Protein AF-A0A438C3G7-F1 (afdb_monomer_lite)

Structure (mmCIF, N/CA/C/O backbone):
data_AF-A0A438C3G7-F1
#
_entry.id   AF-A0A438C3G7-F1
#
loop_
_atom_site.group_PDB
_atom_site.id
_atom_site.type_symbol
_atom_site.label_atom_id
_atom_site.label_alt_id
_atom_site.label_comp_id
_atom_site.label_asym_id
_atom_site.label_entity_id
_atom_site.label_seq_id
_atom_site.pdbx_PDB_ins_code
_atom_site.Cartn_x
_atom_site.Cartn_y
_atom_site.Cartn_z
_atom_site.occupancy
_atom_site.B_iso_or_equiv
_atom_site.auth_seq_id
_atom_site.auth_comp_id
_atom_site.auth_asym_id
_atom_site.auth_atom_id
_atom_site.pdbx_PDB_model_num
ATOM 1 N N . MET A 1 1 ? 21.622 4.217 16.146 1.00 46.09 1 MET A N 1
ATOM 2 C CA . MET A 1 1 ? 22.739 4.628 15.258 1.00 46.09 1 MET A CA 1
ATOM 3 C C . MET A 1 1 ? 22.904 3.571 14.164 1.00 46.09 1 MET A C 1
ATOM 5 O O . MET A 1 1 ? 23.851 2.801 14.192 1.00 46.09 1 MET A O 1
ATOM 9 N N . ALA A 1 2 ? 21.932 3.482 13.248 1.00 46.16 2 ALA A N 1
ATOM 10 C CA . ALA A 1 2 ? 21.813 2.389 12.270 1.00 46.16 2 ALA A CA 1
ATOM 11 C C . ALA A 1 2 ? 22.084 2.818 10.810 1.00 46.16 2 ALA A C 1
ATOM 13 O O . ALA A 1 2 ? 22.331 1.985 9.946 1.00 46.16 2 ALA A O 1
ATOM 14 N N . ASN A 1 3 ? 22.130 4.126 10.531 1.00 51.12 3 ASN A N 1
ATOM 15 C CA . ASN A 1 3 ? 22.257 4.664 9.168 1.00 51.12 3 ASN A CA 1
ATOM 16 C C . ASN A 1 3 ? 23.697 4.790 8.630 1.00 51.12 3 ASN A C 1
ATOM 18 O O . ASN A 1 3 ? 23.892 5.294 7.525 1.00 51.12 3 ASN A O 1
ATOM 22 N N . ALA A 1 4 ? 24.717 4.313 9.352 1.00 52.06 4 ALA A N 1
ATOM 23 C CA . ALA A 1 4 ? 26.117 4.430 8.917 1.00 52.06 4 ALA A CA 1
ATOM 24 C C . ALA A 1 4 ? 26.469 3.544 7.698 1.00 52.06 4 ALA A C 1
ATOM 26 O O . ALA A 1 4 ? 27.492 3.761 7.054 1.00 52.06 4 ALA A O 1
ATOM 27 N N . HIS A 1 5 ? 25.615 2.574 7.345 1.00 57.59 5 HIS A N 1
ATOM 28 C CA . HIS A 1 5 ? 25.838 1.621 6.251 1.00 57.59 5 HIS A CA 1
ATOM 29 C C . HIS A 1 5 ? 24.829 1.741 5.100 1.00 57.59 5 HIS A C 1
ATOM 31 O O . HIS A 1 5 ? 24.535 0.753 4.424 1.00 57.59 5 HIS A O 1
ATOM 37 N N . LYS A 1 6 ? 24.316 2.945 4.813 1.00 61.84 6 LYS A N 1
ATOM 38 C CA . LYS A 1 6 ? 23.562 3.171 3.572 1.00 61.84 6 LYS A CA 1
ATOM 39 C C . LYS A 1 6 ? 24.520 3.071 2.376 1.00 61.84 6 LYS A C 1
ATOM 41 O O . LYS A 1 6 ? 25.114 4.060 1.953 1.00 61.84 6 LYS A O 1
ATOM 46 N N . LYS A 1 7 ? 24.701 1.864 1.831 1.00 64.00 7 LYS A N 1
ATOM 47 C CA . LYS A 1 7 ? 25.396 1.655 0.553 1.00 64.00 7 LYS A CA 1
ATOM 48 C C . LYS A 1 7 ? 24.579 2.338 -0.543 1.00 64.00 7 LYS A C 1
ATOM 50 O O . LYS A 1 7 ? 23.551 1.823 -0.971 1.00 64.00 7 LYS A O 1
ATOM 55 N N . SER A 1 8 ? 25.019 3.521 -0.963 1.00 56.66 8 SER A N 1
ATOM 56 C CA . SER A 1 8 ? 24.479 4.190 -2.144 1.00 56.66 8 SER A CA 1
ATOM 57 C C . SER A 1 8 ? 24.919 3.404 -3.377 1.00 56.66 8 SER A C 1
ATOM 59 O O . SER A 1 8 ? 26.052 3.540 -3.838 1.00 56.66 8 SER A O 1
ATOM 61 N N . ASN A 1 9 ? 24.051 2.525 -3.871 1.00 65.69 9 ASN A N 1
ATOM 62 C CA . ASN A 1 9 ? 24.300 1.778 -5.098 1.00 65.69 9 ASN A CA 1
ATOM 63 C C . ASN A 1 9 ? 23.992 2.685 -6.291 1.00 65.69 9 ASN A C 1
ATOM 65 O O . ASN A 1 9 ? 22.851 2.777 -6.735 1.00 65.69 9 ASN A O 1
ATOM 69 N N . TRP A 1 10 ? 25.016 3.370 -6.793 1.00 67.50 10 TRP A N 1
ATOM 70 C CA . TRP A 1 10 ? 24.923 4.127 -8.037 1.00 67.50 10 TRP A CA 1
ATOM 71 C C . TRP A 1 10 ? 24.944 3.166 -9.228 1.00 67.50 10 TRP A C 1
ATOM 73 O O . TRP A 1 10 ? 25.852 2.338 -9.364 1.00 67.50 10 TRP A O 1
ATOM 83 N N . LEU A 1 11 ? 23.931 3.261 -10.087 1.00 79.69 11 LEU A N 1
ATOM 84 C CA . LEU A 1 11 ? 23.827 2.450 -11.295 1.00 79.69 11 LEU A CA 1
ATOM 85 C C . LEU A 1 11 ? 24.809 2.988 -12.347 1.00 79.69 11 LEU A C 1
ATOM 87 O O . LEU A 1 11 ? 24.541 3.977 -13.013 1.00 79.69 11 LEU A O 1
ATOM 91 N N . ARG A 1 12 ? 25.974 2.346 -12.478 1.00 83.44 12 ARG A N 1
ATOM 92 C CA . ARG A 1 12 ? 27.067 2.833 -13.342 1.00 83.44 12 ARG A CA 1
ATOM 93 C C . ARG A 1 12 ? 26.853 2.568 -14.838 1.00 83.44 12 ARG A C 1
ATOM 95 O O . ARG A 1 12 ? 27.483 3.212 -15.665 1.00 83.44 12 ARG A O 1
ATOM 102 N N . LYS A 1 13 ? 26.054 1.556 -15.179 1.00 90.19 13 LYS A N 1
ATOM 103 C CA . LYS A 1 13 ? 25.688 1.191 -16.553 1.00 90.19 13 LYS A CA 1
ATOM 104 C C . LYS A 1 13 ? 24.483 0.258 -16.557 1.00 90.19 13 LYS A C 1
ATOM 106 O O . LYS A 1 13 ? 24.321 -0.527 -15.621 1.00 90.19 13 LYS A O 1
ATOM 111 N N . ILE A 1 14 ? 23.698 0.287 -17.625 1.00 90.81 14 ILE A N 1
ATOM 112 C CA . ILE A 1 14 ? 22.553 -0.609 -17.835 1.00 90.81 14 ILE A CA 1
ATOM 113 C C . ILE A 1 14 ? 22.547 -1.126 -19.272 1.00 90.81 14 ILE A C 1
ATOM 115 O O . ILE A 1 14 ? 23.067 -0.465 -20.166 1.00 90.81 14 ILE A O 1
ATOM 119 N N . LYS A 1 15 ? 21.994 -2.322 -19.491 1.00 92.50 15 LYS A N 1
ATOM 120 C CA . LYS A 1 15 ? 21.801 -2.892 -20.827 1.00 92.50 15 LYS A CA 1
ATOM 121 C C . LYS A 1 15 ? 20.307 -2.952 -21.136 1.00 92.50 15 LYS A C 1
ATOM 123 O O . LYS A 1 15 ? 19.588 -3.685 -20.462 1.00 92.50 15 LYS A O 1
ATOM 128 N N . ILE A 1 16 ? 19.853 -2.203 -22.138 1.00 86.69 16 ILE A N 1
ATOM 129 C CA . ILE A 1 16 ? 18.450 -2.150 -22.580 1.00 86.69 16 ILE A CA 1
ATOM 130 C C . ILE A 1 16 ? 18.416 -2.440 -24.081 1.00 86.69 16 ILE A C 1
ATOM 132 O O . ILE A 1 16 ? 19.155 -1.823 -24.839 1.00 86.69 16 ILE A O 1
ATOM 136 N N . ASN A 1 17 ? 17.583 -3.396 -24.513 1.00 85.69 17 ASN A N 1
ATOM 137 C CA . ASN A 1 17 ? 17.490 -3.834 -25.917 1.00 85.69 17 ASN A CA 1
ATOM 138 C C . ASN A 1 17 ? 18.862 -4.120 -26.551 1.00 85.69 17 ASN A C 1
ATOM 140 O O . ASN A 1 17 ? 19.169 -3.668 -27.646 1.00 85.69 17 ASN A O 1
ATOM 144 N N . GLU A 1 18 ? 19.706 -4.837 -25.812 1.00 90.38 18 GLU A N 1
ATOM 145 C CA . GLU A 1 18 ? 21.077 -5.194 -26.193 1.00 90.38 18 GLU A CA 1
ATOM 146 C C . GLU A 1 18 ? 22.115 -4.060 -26.240 1.00 90.38 18 GLU A C 1
ATOM 148 O O . GLU A 1 18 ? 23.309 -4.349 -26.355 1.00 90.38 18 GLU A O 1
ATOM 153 N N . VAL A 1 19 ? 21.710 -2.810 -26.022 1.00 90.75 19 VAL A N 1
ATOM 154 C CA . VAL A 1 19 ? 22.592 -1.635 -26.008 1.00 90.75 19 VAL A CA 1
ATOM 155 C C . VAL A 1 19 ? 23.011 -1.293 -24.578 1.00 90.75 19 VAL A C 1
ATOM 157 O O . VAL A 1 19 ? 22.187 -1.304 -23.665 1.00 90.75 19 VAL A O 1
ATOM 160 N N . TRP A 1 20 ? 24.299 -1.002 -24.371 1.00 93.06 20 TRP A N 1
ATOM 161 C CA . TRP A 1 20 ? 24.815 -0.505 -23.093 1.00 93.06 20 TRP A CA 1
ATOM 162 C C . TRP A 1 20 ? 24.676 1.015 -23.012 1.00 93.06 20 TRP A C 1
ATOM 164 O O . TRP A 1 20 ? 25.216 1.716 -23.860 1.00 93.06 20 TRP A O 1
ATOM 174 N N . CYS A 1 21 ? 24.024 1.502 -21.960 1.00 90.00 21 CYS A N 1
ATOM 175 C CA . CYS A 1 21 ? 23.993 2.913 -21.584 1.00 90.00 21 CYS A CA 1
ATOM 176 C C . CYS A 1 21 ? 24.917 3.118 -20.381 1.00 90.00 21 CYS A C 1
ATOM 178 O O . CYS A 1 21 ? 24.858 2.351 -19.410 1.00 90.00 21 CYS A O 1
ATOM 180 N N . THR A 1 22 ? 25.782 4.125 -20.452 1.00 90.62 22 THR A N 1
ATOM 181 C CA . THR A 1 22 ? 26.794 4.407 -19.418 1.00 90.62 22 THR A CA 1
ATOM 182 C C . THR A 1 22 ? 26.739 5.835 -18.903 1.00 90.62 22 THR A C 1
ATOM 184 O O . THR A 1 22 ? 27.187 6.076 -17.784 1.00 90.62 22 THR A O 1
ATOM 187 N N . GLU A 1 23 ? 26.206 6.771 -19.687 1.00 90.94 23 GLU A N 1
ATOM 188 C CA . GLU A 1 23 ? 26.003 8.144 -19.233 1.00 90.94 23 GLU A CA 1
ATOM 189 C C . GLU A 1 23 ? 24.714 8.259 -18.419 1.00 90.94 23 GLU A C 1
ATOM 191 O O . GLU A 1 23 ? 23.717 7.607 -18.714 1.00 90.94 23 GLU A O 1
ATOM 196 N N . GLU A 1 24 ? 24.712 9.099 -17.387 1.00 88.56 24 GLU A N 1
ATOM 197 C CA . GLU A 1 24 ? 23.577 9.227 -16.465 1.00 88.56 24 GLU A CA 1
ATOM 198 C C . GLU A 1 24 ? 22.284 9.656 -17.175 1.00 88.56 24 GLU A C 1
ATOM 200 O O . GLU A 1 24 ? 21.237 9.041 -16.969 1.00 88.56 24 GLU A O 1
ATOM 205 N N . ASN A 1 25 ? 22.373 10.637 -18.078 1.00 90.19 25 ASN A N 1
ATOM 206 C CA . ASN A 1 25 ? 21.231 11.105 -18.867 1.00 90.19 25 ASN A CA 1
ATOM 207 C C . ASN A 1 25 ? 20.694 10.002 -19.793 1.00 90.19 25 ASN A C 1
ATOM 209 O O . ASN A 1 25 ? 19.484 9.800 -19.874 1.00 90.19 25 ASN A O 1
ATOM 213 N N . GLU A 1 26 ? 21.585 9.239 -20.435 1.00 90.56 26 GLU A N 1
ATOM 214 C CA . GLU A 1 26 ? 21.204 8.102 -21.281 1.00 90.56 26 GLU A CA 1
ATOM 215 C C . GLU A 1 26 ? 20.559 6.983 -20.464 1.00 90.56 26 GLU A C 1
ATOM 217 O O . GLU A 1 26 ? 19.578 6.377 -20.892 1.00 90.56 26 GLU A O 1
ATOM 222 N N . ILE A 1 27 ? 21.091 6.691 -19.275 1.00 90.69 27 ILE A N 1
ATOM 223 C CA . ILE A 1 27 ? 20.521 5.710 -18.349 1.00 90.69 27 ILE A CA 1
ATOM 224 C C . ILE A 1 27 ? 19.111 6.152 -17.949 1.00 90.69 27 ILE A C 1
ATOM 226 O O . ILE A 1 27 ? 18.180 5.355 -18.036 1.00 90.69 27 ILE A O 1
ATOM 230 N N . GLN A 1 28 ? 18.927 7.411 -17.554 1.00 90.88 28 GLN A N 1
ATOM 231 C CA . GLN A 1 28 ? 17.621 7.927 -17.153 1.00 90.88 28 GLN A CA 1
ATOM 232 C C . GLN A 1 28 ? 16.609 7.872 -18.305 1.00 90.88 28 GLN A C 1
ATOM 234 O O . GLN A 1 28 ? 15.500 7.363 -18.124 1.00 90.88 28 GLN A O 1
ATOM 239 N N . GLU A 1 29 ? 16.986 8.357 -19.489 1.00 93.38 29 GLU A N 1
ATOM 240 C CA . GLU A 1 29 ? 16.107 8.378 -20.661 1.00 93.38 29 GLU A CA 1
ATOM 241 C C . GLU A 1 29 ? 15.766 6.961 -21.136 1.00 93.38 29 GLU A C 1
ATOM 243 O O . GLU A 1 29 ? 14.602 6.645 -21.397 1.00 93.38 29 GLU A O 1
ATOM 248 N N . SER A 1 30 ? 16.760 6.073 -21.197 1.00 90.69 30 SER A N 1
ATOM 249 C CA . SER A 1 30 ? 16.567 4.687 -21.629 1.00 90.69 30 SER A CA 1
ATOM 250 C C . SER A 1 30 ? 15.673 3.904 -20.665 1.00 90.69 30 SER A C 1
ATOM 252 O O . SER A 1 30 ? 14.794 3.163 -21.115 1.00 90.69 30 SER A O 1
ATOM 254 N N . VAL A 1 31 ? 15.821 4.119 -19.354 1.00 90.81 31 VAL A N 1
ATOM 255 C CA . VAL A 1 31 ? 14.938 3.552 -18.328 1.00 90.81 31 VAL A CA 1
ATOM 256 C C . VAL A 1 31 ? 13.521 4.095 -18.489 1.00 90.81 31 VAL A C 1
ATOM 258 O O . VAL A 1 31 ? 12.583 3.305 -18.608 1.00 90.81 31 VAL A O 1
ATOM 261 N N . ALA A 1 32 ? 13.351 5.418 -18.555 1.00 93.06 32 ALA A N 1
ATOM 262 C CA . ALA A 1 32 ? 12.036 6.039 -18.707 1.00 93.06 32 ALA A CA 1
ATOM 263 C C . ALA A 1 32 ? 11.307 5.516 -19.953 1.00 93.06 32 ALA A C 1
ATOM 265 O O . ALA A 1 32 ? 10.146 5.110 -19.877 1.00 93.06 32 ALA A O 1
ATOM 266 N N . LYS A 1 33 ? 12.012 5.430 -21.083 1.00 91.94 33 LYS A N 1
ATOM 267 C CA . LYS A 1 33 ? 11.477 4.921 -22.349 1.00 91.94 33 LYS A CA 1
ATOM 268 C C . LYS A 1 33 ? 11.131 3.432 -22.290 1.00 91.94 33 LYS A C 1
ATOM 270 O O . LYS A 1 33 ? 10.098 3.027 -22.825 1.00 91.94 33 LYS A O 1
ATOM 275 N N . ALA A 1 34 ? 11.957 2.612 -21.637 1.00 89.31 34 ALA A N 1
ATOM 276 C CA . ALA A 1 34 ? 11.679 1.189 -21.448 1.00 89.31 34 ALA A CA 1
ATOM 277 C C . ALA A 1 34 ? 10.412 0.972 -20.607 1.00 89.31 34 ALA A C 1
ATOM 279 O O . ALA A 1 34 ? 9.550 0.182 -20.997 1.00 89.31 34 ALA A O 1
ATOM 280 N N . PHE A 1 35 ? 10.256 1.717 -19.509 1.00 88.00 35 PHE A N 1
ATOM 281 C CA . PHE A 1 35 ? 9.049 1.667 -18.682 1.00 88.00 35 PHE A CA 1
ATOM 282 C C . PHE A 1 35 ? 7.828 2.224 -19.405 1.00 88.00 35 PHE A C 1
ATOM 284 O O . PHE A 1 35 ? 6.775 1.598 -19.363 1.00 88.00 35 PHE A O 1
ATOM 291 N N . GLN A 1 36 ? 7.954 3.336 -20.128 1.00 90.62 36 GLN A N 1
ATOM 292 C CA . GLN A 1 36 ? 6.856 3.865 -20.933 1.00 90.62 36 GLN A CA 1
ATOM 293 C C . GLN A 1 36 ? 6.393 2.834 -21.968 1.00 90.62 36 GLN A C 1
ATOM 295 O O . GLN A 1 36 ? 5.194 2.612 -22.114 1.00 90.62 36 GLN A O 1
ATOM 300 N N . SER A 1 37 ? 7.325 2.158 -22.645 1.00 86.62 37 SER A N 1
ATOM 301 C CA . SER A 1 37 ? 7.000 1.082 -23.586 1.00 86.62 37 SER A CA 1
ATOM 302 C C . SER A 1 37 ? 6.333 -0.107 -22.895 1.00 86.62 37 SER A C 1
ATOM 304 O O . SER A 1 37 ? 5.357 -0.638 -23.419 1.00 86.62 37 SER A O 1
ATOM 306 N N . LEU A 1 38 ? 6.824 -0.512 -21.721 1.00 83.94 38 LEU A N 1
ATOM 307 C CA . LEU A 1 38 ? 6.233 -1.593 -20.935 1.00 83.94 38 LEU A CA 1
ATOM 308 C C . LEU A 1 38 ? 4.798 -1.263 -20.502 1.00 83.94 38 LEU A C 1
ATOM 310 O O . LEU A 1 38 ? 3.920 -2.109 -20.627 1.00 83.94 38 LEU A O 1
ATOM 314 N N . LEU A 1 39 ? 4.566 -0.036 -20.034 1.00 82.31 39 LEU A N 1
ATOM 315 C CA . LEU A 1 39 ? 3.273 0.431 -19.531 1.00 82.31 39 LEU A CA 1
ATOM 316 C C . LEU A 1 39 ? 2.282 0.783 -20.650 1.00 82.31 39 LEU A C 1
ATOM 318 O O . LEU A 1 39 ? 1.079 0.753 -20.420 1.00 82.31 39 LEU A O 1
ATOM 322 N N . SER A 1 40 ? 2.766 1.107 -21.853 1.00 82.94 40 SER A N 1
ATOM 323 C CA . SER A 1 40 ? 1.913 1.408 -23.015 1.00 82.94 40 SER A CA 1
ATOM 324 C C . SER A 1 40 ? 1.448 0.157 -23.764 1.00 82.94 40 SER A C 1
ATOM 326 O O . SER A 1 40 ? 0.569 0.253 -24.619 1.00 82.94 40 SER A O 1
ATOM 328 N N . LYS A 1 41 ? 2.039 -1.015 -23.496 1.00 76.56 41 LYS A N 1
ATOM 329 C CA . LYS A 1 41 ? 1.542 -2.276 -24.057 1.00 76.56 41 LYS A CA 1
ATOM 330 C C . LYS A 1 41 ? 0.188 -2.597 -23.411 1.00 76.56 41 LYS A C 1
ATOM 332 O O . LYS A 1 41 ? 0.106 -2.557 -22.182 1.00 76.56 41 LYS A O 1
ATOM 337 N N . PRO A 1 42 ? -0.861 -2.918 -24.196 1.00 68.44 42 PRO A N 1
ATOM 338 C CA . PRO A 1 42 ? -2.119 -3.385 -23.630 1.00 68.44 42 PRO A CA 1
ATOM 339 C C . PRO A 1 42 ? -1.821 -4.588 -22.734 1.00 68.44 42 PRO A C 1
ATOM 341 O O . PRO A 1 42 ? -1.049 -5.477 -23.090 1.00 68.44 42 PRO A O 1
ATOM 344 N N . SER A 1 43 ? -2.331 -4.524 -21.510 1.00 60.09 43 SER A N 1
ATOM 345 C CA . SER A 1 43 ? -1.963 -5.444 -20.446 1.00 60.09 43 SER A CA 1
ATOM 346 C C . SER A 1 43 ? -2.569 -6.826 -20.692 1.00 60.09 43 SER A C 1
ATOM 348 O O . SER A 1 43 ? -3.662 -7.116 -20.222 1.00 60.09 43 SER A O 1
ATOM 350 N N . ASP A 1 44 ? -1.838 -7.698 -21.386 1.00 61.22 44 ASP A N 1
ATOM 351 C CA . ASP A 1 44 ? -2.115 -9.146 -21.392 1.00 61.22 44 ASP A CA 1
ATOM 352 C C . ASP A 1 44 ? -1.708 -9.803 -20.054 1.00 61.22 44 ASP A C 1
ATOM 354 O O . ASP A 1 44 ? -2.005 -10.969 -19.804 1.00 61.22 44 ASP A O 1
ATOM 358 N N . TRP A 1 45 ? -1.003 -9.067 -19.180 1.00 64.44 45 TRP A N 1
ATOM 359 C CA . TRP A 1 45 ? -0.645 -9.512 -17.828 1.00 64.44 45 TRP A CA 1
ATOM 360 C C . TRP A 1 45 ? -1.739 -9.215 -16.798 1.00 64.44 45 TRP A C 1
ATOM 362 O O . TRP A 1 45 ? -1.694 -9.760 -15.693 1.00 64.44 45 TRP A O 1
ATOM 372 N N . HIS A 1 46 ? -2.725 -8.378 -17.135 1.00 60.75 46 HIS A N 1
ATOM 373 C CA . HIS A 1 46 ? -3.935 -8.279 -16.341 1.00 60.75 46 HIS A CA 1
ATOM 374 C C . HIS A 1 46 ? -4.619 -9.639 -16.436 1.00 60.75 46 HIS A C 1
ATOM 376 O O . HIS A 1 46 ? -5.131 -10.015 -17.489 1.00 60.75 46 HIS A O 1
ATOM 382 N N . LEU A 1 47 ? -4.634 -10.385 -15.329 1.00 62.94 47 LEU A N 1
ATOM 383 C CA . LEU A 1 47 ? -5.627 -11.434 -15.146 1.00 62.94 47 LEU A CA 1
ATOM 384 C C . LEU A 1 47 ? -6.968 -10.783 -15.467 1.00 62.94 47 LEU A C 1
ATOM 386 O O . LEU A 1 47 ? -7.397 -9.861 -14.770 1.00 62.94 47 LEU A O 1
ATOM 390 N N . SER A 1 48 ? -7.561 -11.188 -16.589 1.00 67.88 48 SER A N 1
ATOM 391 C CA . SER A 1 48 ? -8.875 -10.716 -16.977 1.00 67.88 48 SER A CA 1
ATOM 392 C C . SER A 1 48 ? -9.823 -11.129 -15.864 1.00 67.88 48 SER A C 1
ATOM 394 O O . SER A 1 48 ? -10.211 -12.288 -15.759 1.00 67.88 48 SER A O 1
ATOM 396 N N . LEU A 1 49 ? -10.175 -10.165 -15.018 1.00 69.06 49 LEU A N 1
ATOM 397 C CA . LEU A 1 49 ? -11.218 -10.325 -14.013 1.00 69.06 49 LEU A CA 1
ATOM 398 C C . LEU A 1 49 ? -12.595 -10.444 -14.683 1.00 69.06 49 LEU A C 1
ATOM 400 O O . LEU A 1 49 ? -13.567 -10.814 -14.034 1.00 69.06 49 LEU A O 1
ATOM 404 N N . ALA A 1 50 ? -12.688 -10.147 -15.988 1.00 70.56 50 ALA A N 1
ATOM 405 C CA . ALA A 1 50 ? -13.887 -10.394 -16.767 1.00 70.56 50 ALA A CA 1
ATOM 406 C C . ALA A 1 50 ? -14.176 -11.902 -16.800 1.00 70.56 50 ALA A C 1
ATOM 408 O O . ALA A 1 50 ? -13.363 -12.688 -1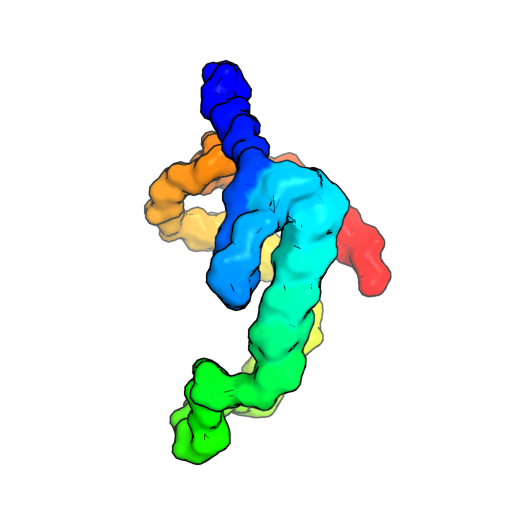7.285 1.00 70.56 50 ALA A O 1
ATOM 409 N N . GLY A 1 51 ? -15.342 -12.285 -16.275 1.00 71.19 51 GLY A N 1
ATOM 410 C CA . GLY A 1 51 ? -15.792 -13.675 -16.182 1.00 71.19 51 GLY A CA 1
ATOM 411 C C . GLY A 1 51 ? -15.496 -14.363 -14.847 1.00 71.19 51 GLY A C 1
ATOM 412 O O . GLY A 1 51 ? -15.953 -15.487 -14.657 1.00 71.19 51 GLY A O 1
ATOM 413 N N . LEU A 1 52 ? -14.782 -13.711 -13.922 1.00 78.88 52 LEU A N 1
ATOM 414 C CA . LEU A 1 52 ? -14.695 -14.173 -12.539 1.00 78.88 52 LEU A CA 1
ATOM 415 C C . LEU A 1 52 ? -15.894 -13.632 -11.759 1.00 78.88 52 LEU A C 1
ATOM 417 O O . LEU A 1 52 ? -16.124 -12.422 -11.720 1.00 78.88 52 LEU A O 1
ATOM 421 N N . ASP A 1 53 ? -16.659 -14.542 -11.166 1.00 81.00 53 ASP A N 1
ATOM 422 C CA . ASP A 1 53 ? -17.742 -14.190 -10.259 1.00 81.00 53 ASP A CA 1
ATOM 423 C C . ASP A 1 53 ? -17.135 -13.906 -8.883 1.00 81.00 53 ASP A C 1
ATOM 425 O O . ASP A 1 53 ? -16.517 -14.779 -8.269 1.00 81.00 53 ASP A O 1
ATOM 429 N N . PHE A 1 54 ? -17.233 -12.655 -8.449 1.00 80.94 54 PHE A N 1
ATOM 430 C CA . PHE A 1 54 ? -16.806 -12.236 -7.123 1.00 80.94 54 PHE A CA 1
ATOM 431 C C . PHE A 1 54 ? -18.044 -11.996 -6.283 1.00 80.94 54 PHE A C 1
ATOM 433 O O . PHE A 1 54 ? -18.952 -11.283 -6.719 1.00 80.94 54 PHE A O 1
ATOM 440 N N . ASP A 1 55 ? -18.030 -12.498 -5.052 1.00 86.12 55 ASP A N 1
ATOM 441 C CA . ASP A 1 55 ? -19.003 -12.082 -4.055 1.00 86.12 55 ASP A CA 1
ATOM 442 C C . ASP A 1 55 ? -18.917 -10.560 -3.902 1.00 86.12 55 ASP A C 1
ATOM 444 O O . ASP A 1 55 ? -17.876 -9.993 -3.551 1.00 86.12 55 ASP A O 1
ATOM 448 N N . ARG A 1 56 ? -20.012 -9.879 -4.239 1.00 83.81 56 ARG A N 1
ATOM 449 C CA . ARG A 1 56 ? -20.113 -8.426 -4.110 1.00 83.81 56 ARG A CA 1
ATOM 450 C C . ARG A 1 56 ? -20.697 -8.118 -2.744 1.00 83.81 56 ARG A C 1
ATOM 452 O O . ARG A 1 56 ? -21.670 -8.740 -2.324 1.00 83.81 56 ARG A O 1
ATOM 459 N N . LEU A 1 57 ? -20.123 -7.121 -2.080 1.00 89.62 57 LEU A N 1
ATOM 460 C CA . LEU A 1 57 ? -20.739 -6.528 -0.899 1.00 89.62 57 LEU A CA 1
ATOM 461 C C . LEU A 1 57 ? -22.156 -6.060 -1.247 1.00 89.62 57 LEU A C 1
ATOM 463 O O . LEU A 1 57 ? -22.403 -5.545 -2.343 1.00 89.62 57 LEU A O 1
ATOM 467 N N . GLY A 1 58 ? -23.087 -6.244 -0.311 1.00 92.56 58 GLY A N 1
ATOM 468 C CA . GLY A 1 58 ? -24.421 -5.672 -0.439 1.00 92.56 58 GLY A CA 1
ATOM 469 C C . GLY A 1 58 ? -24.343 -4.148 -0.542 1.00 92.56 58 GLY A C 1
ATOM 470 O O . GLY A 1 58 ? -23.406 -3.535 -0.035 1.00 92.56 58 GLY A O 1
ATOM 471 N N . ASN A 1 59 ? -25.339 -3.525 -1.179 1.00 89.38 59 ASN A N 1
ATOM 472 C CA . ASN A 1 59 ? -25.348 -2.074 -1.414 1.00 89.38 59 ASN A CA 1
ATOM 47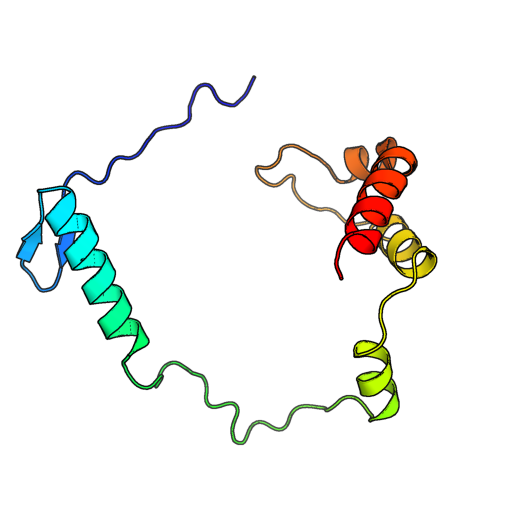3 C C . ASN A 1 59 ? -25.146 -1.255 -0.129 1.00 89.38 59 ASN A C 1
ATOM 475 O O . ASN A 1 59 ? -24.508 -0.211 -0.164 1.00 89.38 59 ASN A O 1
ATOM 479 N N . GLU A 1 60 ? -25.680 -1.726 0.998 1.00 92.19 60 GLU A N 1
ATOM 480 C CA . GLU A 1 60 ? -25.543 -1.047 2.285 1.00 92.19 60 GLU A CA 1
ATOM 481 C C . GLU A 1 60 ? -24.104 -1.097 2.816 1.00 92.19 60 GLU A C 1
ATOM 483 O O . GLU A 1 60 ? -23.572 -0.079 3.249 1.00 92.19 60 GLU A O 1
ATOM 488 N N . ASP A 1 61 ? -23.449 -2.255 2.742 1.00 90.00 61 ASP A N 1
ATOM 489 C CA . ASP A 1 61 ? -22.067 -2.404 3.203 1.00 90.00 61 ASP A CA 1
ATOM 490 C C . ASP A 1 61 ? -21.089 -1.696 2.266 1.00 90.00 61 ASP A C 1
ATOM 492 O O . ASP A 1 61 ? -20.126 -1.087 2.725 1.00 90.00 61 ASP A O 1
ATOM 496 N N . ALA A 1 62 ? -21.373 -1.698 0.962 1.00 88.56 62 ALA A N 1
ATOM 497 C CA . ALA A 1 62 ? -20.635 -0.893 -0.002 1.00 88.56 62 ALA A CA 1
ATOM 498 C C . ALA A 1 62 ? -20.762 0.607 0.312 1.00 88.56 62 ALA A C 1
ATOM 500 O O . ALA A 1 62 ? -19.752 1.301 0.366 1.00 88.56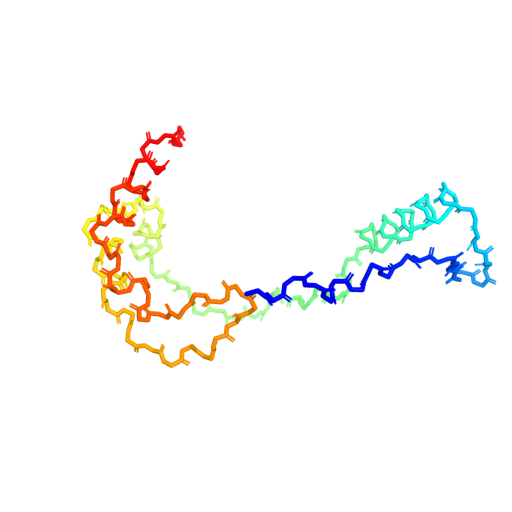 62 ALA A O 1
ATOM 501 N N . ALA A 1 63 ? -21.975 1.093 0.601 1.00 90.19 63 ALA A N 1
ATOM 502 C CA . ALA A 1 63 ? -22.194 2.490 0.970 1.00 90.19 63 ALA A CA 1
ATOM 503 C C . ALA A 1 63 ? -21.467 2.872 2.271 1.00 90.19 63 ALA A C 1
ATOM 505 O O . ALA A 1 63 ? -20.931 3.972 2.363 1.00 90.19 63 ALA A O 1
ATOM 506 N N . LYS A 1 64 ? -21.382 1.968 3.260 1.00 87.50 64 LYS A N 1
ATOM 507 C CA . LYS A 1 64 ? -20.620 2.206 4.503 1.00 87.50 64 LYS A CA 1
ATOM 508 C C . LYS A 1 64 ? -19.125 2.420 4.251 1.00 87.50 64 LYS A C 1
ATOM 510 O O . LYS A 1 64 ? -18.508 3.179 4.986 1.00 87.50 64 LYS A O 1
ATOM 515 N N . LEU A 1 65 ? -18.551 1.796 3.219 1.00 86.06 65 LEU A N 1
ATOM 516 C CA . LEU A 1 65 ? -17.141 1.987 2.848 1.00 86.06 65 LEU A CA 1
ATOM 517 C C . LEU A 1 65 ? -16.867 3.338 2.169 1.00 86.06 65 LEU A C 1
ATOM 519 O O . LEU A 1 65 ? -15.715 3.760 2.112 1.00 86.06 65 LEU A O 1
ATOM 523 N N . GLU A 1 66 ? -17.898 4.003 1.643 1.00 86.69 66 GLU A N 1
ATOM 524 C CA . GLU A 1 66 ? -17.784 5.343 1.048 1.00 86.69 66 GLU A CA 1
ATOM 525 C C . GLU A 1 66 ? -17.888 6.462 2.097 1.00 86.69 66 GLU A C 1
ATOM 527 O O . GLU A 1 66 ? -17.572 7.618 1.809 1.00 86.69 66 GLU A O 1
ATOM 532 N N . VAL A 1 67 ? -18.316 6.134 3.321 1.00 88.00 67 VAL A N 1
ATOM 533 C CA . VAL A 1 67 ? -18.401 7.081 4.436 1.00 88.00 67 VAL A CA 1
ATOM 534 C C . VAL A 1 67 ? -17.019 7.267 5.063 1.00 88.00 67 VAL A C 1
ATOM 536 O O . VAL A 1 67 ? -16.260 6.317 5.239 1.00 88.00 67 VAL A O 1
ATOM 539 N N . ALA A 1 68 ? -16.686 8.510 5.415 1.00 84.75 68 ALA A N 1
ATOM 540 C CA . ALA A 1 68 ? -15.457 8.807 6.138 1.00 84.75 68 ALA A CA 1
ATOM 541 C C . ALA A 1 68 ? -15.473 8.153 7.528 1.00 84.75 68 ALA A C 1
ATOM 543 O O . ALA A 1 68 ? -16.474 8.227 8.241 1.00 84.75 68 ALA A O 1
ATOM 544 N N . PHE A 1 69 ? -14.347 7.563 7.926 1.00 83.12 69 PHE A N 1
ATOM 545 C CA . PHE A 1 69 ? -14.190 7.012 9.269 1.00 83.12 69 PHE A CA 1
ATOM 546 C C . PHE A 1 69 ? -14.274 8.113 10.328 1.00 83.12 69 PHE A C 1
ATOM 548 O O . PHE A 1 69 ? -13.723 9.206 10.158 1.00 83.12 69 PHE A O 1
ATOM 555 N N . SER A 1 70 ? -14.921 7.798 11.445 1.00 85.06 70 SER A N 1
ATOM 556 C CA . SER A 1 70 ? -14.893 8.634 12.644 1.00 85.06 70 SER A CA 1
ATOM 557 C C . SER A 1 70 ? -13.545 8.541 13.367 1.00 85.06 70 SER A C 1
ATOM 559 O O . SER A 1 70 ? -12.794 7.572 13.224 1.00 85.06 70 SER A O 1
ATOM 561 N N . GLU A 1 71 ? -13.235 9.554 14.178 1.00 80.19 71 GLU A N 1
ATOM 562 C CA . GLU A 1 71 ? -12.033 9.562 15.016 1.00 80.19 71 GLU A CA 1
ATOM 563 C C . GLU A 1 71 ? -12.009 8.353 15.961 1.00 80.19 71 GLU A C 1
ATOM 565 O O . GLU A 1 71 ? -10.972 7.707 16.133 1.00 80.19 71 GLU A O 1
ATOM 570 N N . GLU A 1 72 ? -13.160 8.029 16.545 1.00 82.56 72 GLU A N 1
ATOM 571 C CA . GLU A 1 72 ? -13.334 6.904 17.452 1.00 82.56 72 GLU A CA 1
ATOM 572 C C . GLU A 1 72 ? -13.081 5.567 16.752 1.00 82.56 72 GLU A C 1
ATOM 574 O O . GLU A 1 72 ? -12.375 4.726 17.306 1.00 82.56 72 GLU A O 1
ATOM 579 N N . GLU A 1 73 ? -13.587 5.370 15.531 1.00 84.25 73 GLU A N 1
ATOM 580 C CA . GLU A 1 73 ? -13.341 4.151 14.746 1.00 84.25 73 GLU A CA 1
ATOM 581 C C . GLU A 1 73 ? -11.860 3.976 14.413 1.00 84.25 73 GLU A C 1
ATOM 583 O O . GLU A 1 73 ? -11.306 2.891 14.606 1.00 84.25 73 GLU A O 1
ATOM 588 N N . VAL A 1 74 ? -11.196 5.046 13.964 1.00 81.44 74 VAL A N 1
ATOM 589 C CA . VAL A 1 74 ? -9.753 5.018 13.678 1.00 81.44 74 VAL A CA 1
ATOM 590 C C . VAL A 1 74 ? -8.968 4.697 14.949 1.00 81.44 74 VAL A C 1
ATOM 592 O O . VAL A 1 74 ? -8.062 3.859 14.933 1.00 81.44 74 VAL A O 1
ATOM 595 N N . PHE A 1 75 ? -9.326 5.322 16.070 1.00 75.50 75 PHE A N 1
ATOM 596 C CA . PHE A 1 75 ? -8.659 5.100 17.347 1.00 75.50 75 PHE A CA 1
ATOM 597 C C . PHE A 1 75 ? -8.857 3.674 17.877 1.00 75.50 75 PHE A C 1
ATOM 599 O O . PHE A 1 75 ? -7.898 3.052 18.345 1.00 75.50 75 PHE A O 1
ATOM 606 N N . LEU A 1 76 ? -10.073 3.135 17.781 1.00 80.62 76 LEU A N 1
ATOM 607 C CA . LEU A 1 76 ? -10.384 1.764 18.180 1.00 80.62 76 LEU A CA 1
ATOM 608 C C . LEU A 1 76 ? -9.634 0.756 17.307 1.00 80.62 76 LEU A C 1
ATOM 610 O O . LEU A 1 76 ? -8.973 -0.123 17.855 1.00 80.62 76 LEU A O 1
ATOM 614 N N . ALA A 1 77 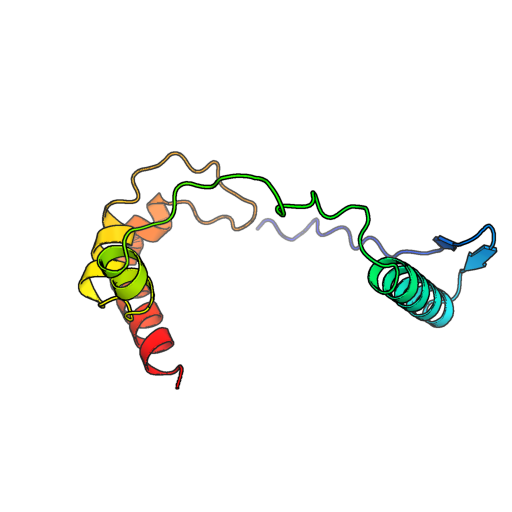? -9.615 0.940 15.984 1.00 82.69 77 ALA A N 1
ATOM 615 C CA . ALA A 1 77 ? -8.872 0.076 15.066 1.00 82.69 77 ALA A CA 1
ATOM 616 C C . ALA A 1 77 ? -7.358 0.063 15.359 1.00 82.69 77 ALA A C 1
ATOM 618 O O . ALA A 1 77 ? -6.714 -0.988 15.319 1.00 82.69 77 ALA A O 1
ATOM 619 N N . LEU A 1 78 ? -6.779 1.218 15.712 1.00 75.31 78 LEU A N 1
ATOM 620 C CA . LEU A 1 78 ? -5.386 1.311 16.166 1.00 75.31 78 LEU A CA 1
ATOM 621 C C . LEU A 1 78 ? -5.173 0.626 17.523 1.00 75.31 78 LEU A C 1
ATOM 623 O O . LEU A 1 78 ? -4.114 0.042 17.770 1.00 75.31 78 LEU A O 1
ATOM 627 N N . CYS A 1 79 ? -6.159 0.688 18.419 1.00 72.81 79 CYS A N 1
ATOM 628 C CA . CYS A 1 79 ? -6.072 0.061 19.733 1.00 72.81 79 CYS A CA 1
ATOM 629 C C . CYS A 1 79 ? -6.218 -1.458 19.694 1.00 72.81 79 CYS A C 1
ATOM 631 O O . CYS A 1 79 ? -5.534 -2.135 20.462 1.00 72.81 79 CYS A O 1
ATOM 633 N N . GLU A 1 80 ? -7.058 -1.968 18.800 1.00 77.50 80 GLU A N 1
ATOM 634 C CA . GLU A 1 80 ? -7.302 -3.393 18.572 1.00 77.50 80 GLU A CA 1
ATOM 635 C C . GLU A 1 80 ? -6.194 -4.067 17.757 1.00 77.50 80 GLU A C 1
ATOM 637 O O . GLU A 1 80 ? -6.187 -5.294 17.628 1.00 77.50 80 GLU A O 1
ATOM 642 N N . GLN A 1 81 ? -5.218 -3.300 17.253 1.00 70.94 81 GLN A N 1
ATOM 643 C CA . GLN A 1 81 ? -4.036 -3.837 16.591 1.00 70.94 81 GLN A CA 1
ATOM 644 C C . GLN A 1 81 ? -3.131 -4.580 17.595 1.00 70.94 81 GLN A C 1
ATOM 646 O O . GLN A 1 81 ? -2.102 -4.088 18.059 1.00 70.94 81 GLN A O 1
ATOM 651 N N . ASN A 1 82 ? -3.525 -5.810 17.911 1.00 63.28 82 ASN A N 1
ATOM 652 C CA . ASN A 1 82 ? -2.768 -6.790 18.673 1.00 63.28 82 ASN A CA 1
ATOM 653 C C . ASN A 1 82 ? -2.210 -7.807 17.680 1.00 63.28 82 ASN A C 1
ATOM 655 O O . ASN A 1 82 ? -2.863 -8.797 17.364 1.00 63.28 82 ASN A O 1
ATOM 659 N N . GLY A 1 83 ? -1.028 -7.553 17.122 1.00 61.34 83 GLY A N 1
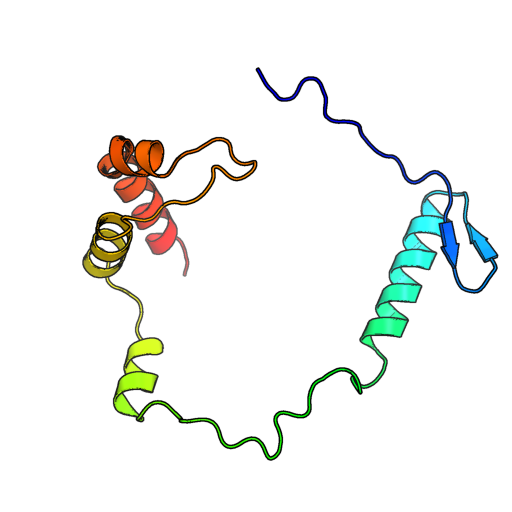ATOM 660 C CA . GLY A 1 83 ? -0.497 -8.453 16.104 1.00 61.34 83 GLY A CA 1
ATOM 661 C C . GLY A 1 83 ? 1.006 -8.371 15.952 1.00 61.34 83 GLY A C 1
ATOM 662 O O . GLY A 1 83 ? 1.561 -7.294 15.803 1.00 61.34 83 GLY A O 1
ATOM 663 N N . ASP A 1 84 ? 1.627 -9.540 15.967 1.00 60.75 84 ASP A N 1
ATOM 664 C CA . ASP A 1 84 ? 3.026 -9.872 15.714 1.00 60.75 84 ASP A CA 1
ATOM 665 C C . ASP A 1 84 ? 3.533 -9.340 14.353 1.00 60.75 84 ASP A C 1
ATOM 667 O O . ASP A 1 84 ? 3.747 -10.085 13.396 1.00 60.75 84 ASP A O 1
ATOM 671 N N . LYS A 1 85 ? 3.686 -8.015 14.204 1.00 63.00 85 LYS A N 1
ATOM 672 C CA . LYS A 1 85 ? 4.487 -7.464 13.106 1.00 63.00 85 LYS A CA 1
ATOM 673 C C . LYS A 1 85 ? 5.948 -7.627 13.481 1.00 63.00 85 LYS A C 1
ATOM 675 O O . LYS A 1 85 ? 6.460 -6.920 14.350 1.00 63.00 85 LYS A O 1
ATOM 680 N N . VAL A 1 86 ? 6.623 -8.504 12.744 1.00 58.47 86 VAL A N 1
ATOM 681 C CA . VAL A 1 86 ? 8.083 -8.506 12.638 1.00 58.47 86 VAL A CA 1
ATOM 682 C C . VAL A 1 86 ? 8.527 -7.058 12.391 1.00 58.47 86 VAL A C 1
ATOM 684 O O . VAL A 1 86 ? 7.969 -6.430 11.481 1.00 58.47 86 VAL A O 1
ATOM 687 N N . PRO A 1 87 ? 9.470 -6.507 13.179 1.00 57.28 87 PRO A N 1
ATOM 688 C CA . PRO A 1 87 ? 9.932 -5.138 12.999 1.00 57.28 87 PRO A CA 1
ATOM 689 C C . PRO A 1 87 ? 10.358 -4.961 11.542 1.00 57.28 87 PRO A C 1
ATOM 691 O O . PRO A 1 87 ? 11.292 -5.622 11.078 1.00 57.28 87 PRO A O 1
ATOM 694 N N . ARG A 1 88 ? 9.635 -4.135 10.784 1.00 60.41 88 ARG A N 1
ATOM 695 C CA . ARG A 1 88 ? 10.106 -3.713 9.468 1.00 60.41 88 ARG A CA 1
ATOM 696 C C . ARG A 1 88 ? 11.124 -2.584 9.654 1.00 60.41 88 ARG A C 1
ATOM 698 O O . ARG A 1 88 ? 11.381 -2.112 10.758 1.00 60.41 88 ARG A O 1
ATOM 705 N N . LEU A 1 89 ? 11.785 -2.254 8.547 1.00 56.88 89 LEU A N 1
ATOM 706 C CA . LEU A 1 89 ? 12.989 -1.421 8.417 1.00 56.88 89 LEU A CA 1
ATOM 707 C C . LEU A 1 89 ? 12.872 0.006 9.007 1.00 56.88 89 LEU A C 1
ATOM 709 O O . LEU A 1 89 ? 13.852 0.739 9.044 1.00 56.88 89 LEU A O 1
ATOM 713 N N . ASP A 1 90 ? 11.678 0.389 9.437 1.00 64.00 90 ASP A N 1
ATOM 714 C CA . ASP A 1 90 ? 11.275 1.645 10.057 1.00 64.00 90 ASP A CA 1
ATOM 715 C C . ASP A 1 90 ? 11.586 1.738 11.567 1.00 64.00 90 ASP A C 1
ATOM 717 O O . ASP A 1 90 ? 11.362 2.787 12.157 1.00 64.00 90 ASP A O 1
ATOM 721 N N . GLU A 1 91 ? 12.152 0.692 12.186 1.00 64.88 91 GLU A N 1
ATOM 722 C CA . GLU A 1 91 ? 12.642 0.639 13.587 1.00 64.88 91 GLU A CA 1
ATOM 723 C C . GLU A 1 91 ? 11.579 0.822 14.692 1.00 64.88 91 GLU A C 1
ATOM 725 O O . GLU A 1 91 ? 11.849 0.525 15.858 1.00 64.88 91 GLU A O 1
ATOM 730 N N . PHE A 1 92 ? 10.354 1.232 14.357 1.00 67.25 92 PHE A N 1
ATOM 731 C CA . PHE A 1 92 ? 9.265 1.389 15.319 1.00 67.25 92 PHE A CA 1
ATOM 732 C C . PHE A 1 92 ? 8.442 0.105 15.451 1.00 67.25 92 PHE A C 1
ATOM 734 O O . PHE A 1 92 ? 7.773 -0.346 14.522 1.00 67.25 92 PHE A O 1
ATOM 741 N N . THR A 1 93 ? 8.470 -0.490 16.642 1.00 68.56 93 THR A N 1
ATOM 742 C CA . THR A 1 93 ? 7.641 -1.651 16.985 1.00 68.56 93 THR A CA 1
ATOM 743 C C . THR A 1 93 ? 6.193 -1.227 17.240 1.00 68.56 93 THR A C 1
ATOM 745 O O . THR A 1 93 ? 5.922 -0.084 17.598 1.00 68.56 93 THR A O 1
ATOM 748 N N . ILE A 1 94 ? 5.233 -2.152 17.136 1.00 70.00 94 ILE A N 1
ATOM 749 C CA . ILE A 1 94 ? 3.839 -1.871 17.539 1.00 70.00 94 ILE A CA 1
ATOM 750 C C . ILE A 1 94 ? 3.766 -1.412 19.002 1.00 70.00 94 ILE A C 1
ATOM 752 O O . ILE A 1 94 ? 2.974 -0.535 19.319 1.00 70.00 94 ILE A O 1
ATOM 756 N N . ALA A 1 95 ? 4.648 -1.910 19.874 1.00 73.06 95 ALA A N 1
ATOM 757 C CA . ALA A 1 95 ? 4.742 -1.449 21.258 1.00 73.06 95 ALA A CA 1
ATOM 758 C C . ALA A 1 95 ? 5.084 0.050 21.371 1.00 73.06 95 ALA A C 1
ATOM 760 O O . ALA A 1 95 ? 4.555 0.723 22.251 1.00 73.06 95 ALA A O 1
ATOM 761 N N . PHE A 1 96 ? 5.912 0.599 20.472 1.00 76.50 96 PHE A N 1
ATOM 762 C CA . PHE A 1 96 ? 6.186 2.040 20.418 1.00 76.50 96 PHE A CA 1
ATOM 763 C C . PHE A 1 96 ? 4.926 2.840 20.072 1.00 76.50 96 PHE A C 1
ATOM 765 O O . PHE A 1 96 ? 4.621 3.826 20.742 1.00 76.50 96 PHE A O 1
ATOM 772 N N . TRP A 1 97 ? 4.169 2.395 19.068 1.00 73.81 97 TRP A N 1
ATOM 773 C CA . TRP A 1 97 ? 2.902 3.023 18.691 1.00 73.81 97 TRP A CA 1
ATOM 774 C C . TRP A 1 97 ? 1.865 2.902 19.803 1.00 73.81 97 TRP A C 1
ATOM 776 O O . TRP A 1 97 ? 1.138 3.853 20.061 1.00 73.81 97 TRP A O 1
ATOM 786 N N . GLN A 1 98 ? 1.847 1.767 20.510 1.00 72.94 98 GLN A N 1
ATOM 787 C CA . GLN A 1 98 ? 0.968 1.553 21.651 1.00 72.94 98 GLN A CA 1
ATOM 788 C C . GLN A 1 98 ? 1.327 2.428 22.861 1.00 72.94 98 GLN A C 1
ATOM 790 O O . GLN A 1 98 ? 0.428 2.897 23.555 1.00 72.94 98 GLN A O 1
ATOM 795 N N . PHE A 1 99 ? 2.618 2.660 23.103 1.00 78.31 99 PHE A N 1
ATOM 796 C CA . PHE A 1 99 ? 3.102 3.525 24.180 1.00 78.31 99 PHE A CA 1
ATOM 797 C C . PHE A 1 99 ? 2.833 5.008 23.899 1.00 78.31 99 PHE A C 1
ATOM 799 O O . PHE A 1 99 ? 2.494 5.753 24.811 1.00 78.31 99 PHE A O 1
ATOM 806 N N . ASN A 1 100 ? 2.942 5.433 22.637 1.00 76.12 100 ASN A N 1
ATOM 807 C CA . ASN A 1 100 ? 2.751 6.827 22.228 1.00 76.12 100 ASN A CA 1
ATOM 808 C C . ASN A 1 100 ? 1.347 7.106 21.661 1.00 76.12 100 ASN A C 1
ATOM 810 O O . ASN A 1 100 ? 1.178 8.078 20.927 1.00 76.12 100 ASN A O 1
ATOM 814 N N . LYS A 1 101 ? 0.338 6.277 21.976 1.00 74.69 101 LYS A N 1
ATOM 815 C CA . LYS A 1 101 ? -1.020 6.392 21.404 1.00 74.69 101 LYS A CA 1
ATOM 816 C C . LYS A 1 101 ? -1.621 7.783 21.562 1.00 74.69 101 LYS A C 1
ATOM 818 O O . LYS A 1 101 ? -2.169 8.291 20.594 1.00 74.69 101 LYS A O 1
ATOM 823 N N . ASP A 1 102 ? -1.493 8.397 22.735 1.00 78.25 102 ASP A N 1
ATOM 824 C CA . ASP A 1 102 ? -2.089 9.711 23.008 1.00 78.25 102 ASP A CA 1
ATOM 825 C C . ASP A 1 102 ? -1.450 10.817 22.154 1.00 78.25 102 ASP A C 1
ATOM 827 O O . ASP A 1 102 ? -2.148 11.653 21.592 1.00 78.25 102 ASP A O 1
ATOM 831 N N . PHE A 1 103 ? -0.126 10.767 21.975 1.00 78.81 103 PHE A N 1
ATOM 832 C CA . PHE A 1 103 ? 0.608 11.706 21.123 1.00 78.81 103 PHE A CA 1
ATOM 833 C C . PHE A 1 103 ? 0.280 11.507 19.635 1.00 78.81 103 PHE A C 1
ATOM 835 O O . PHE A 1 103 ? -0.012 12.456 18.912 1.00 78.81 103 PHE A O 1
ATOM 842 N N . VAL A 1 104 ? 0.286 10.250 19.182 1.00 73.19 104 VAL A N 1
ATOM 843 C CA . VAL A 1 104 ? -0.011 9.884 17.788 1.00 73.19 104 VAL A CA 1
ATOM 844 C C . VAL A 1 104 ? -1.460 10.212 17.440 1.00 73.19 104 VAL A C 1
ATOM 846 O O . VAL A 1 104 ? -1.734 10.647 16.326 1.00 73.19 104 VAL A O 1
ATOM 849 N N . LYS A 1 105 ? -2.383 10.054 18.395 1.00 73.94 105 LYS A N 1
ATOM 850 C CA . LYS A 1 105 ? -3.787 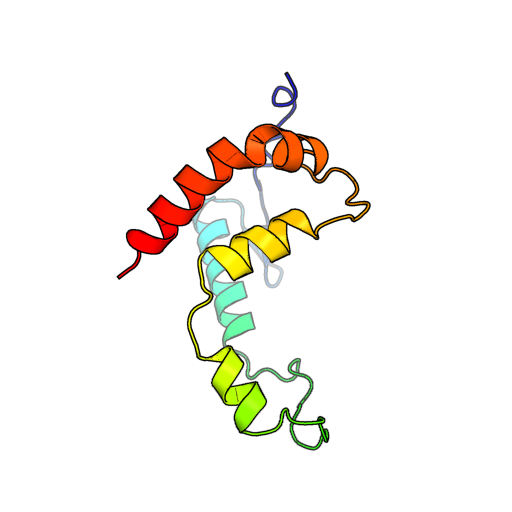10.427 18.243 1.00 73.94 105 LYS A CA 1
ATOM 851 C C . LYS A 1 105 ? -3.909 11.902 17.842 1.00 73.94 105 LYS A C 1
ATOM 853 O O . LYS A 1 105 ? -4.509 12.187 16.808 1.00 73.94 105 LYS A O 1
ATOM 858 N N . GLU A 1 106 ? -3.302 12.817 18.599 1.00 77.94 106 GLU A N 1
ATOM 859 C CA . GLU A 1 106 ? -3.371 14.258 18.315 1.00 77.94 106 GLU A CA 1
ATOM 860 C C . GLU A 1 106 ? -2.778 14.626 16.943 1.00 77.94 106 GLU A C 1
ATOM 862 O O . GLU A 1 106 ? -3.401 15.375 16.183 1.00 77.94 106 GLU A O 1
ATOM 867 N N . GLU A 1 107 ? -1.617 14.069 16.580 1.00 77.25 107 GLU A N 1
ATOM 868 C CA . GLU A 1 107 ? -1.008 14.324 15.266 1.00 77.25 107 GLU A CA 1
ATOM 869 C C . GLU A 1 107 ? -1.831 13.744 14.107 1.00 77.25 107 GLU A C 1
ATOM 871 O O . GLU A 1 107 ? -2.043 14.428 13.101 1.00 77.25 107 GLU A O 1
ATOM 876 N N . CYS A 1 108 ? -2.313 12.504 14.228 1.00 71.25 108 CYS A N 1
ATOM 877 C CA . CYS A 1 108 ? -3.087 11.848 13.175 1.00 71.25 108 CYS A CA 1
ATOM 878 C C . CYS A 1 108 ? -4.426 12.550 12.936 1.00 71.25 108 CYS A C 1
ATOM 880 O O . CYS A 1 108 ? -4.771 12.820 11.787 1.00 71.25 108 CYS A O 1
ATOM 882 N N . ILE A 1 109 ? -5.163 12.900 13.991 1.00 71.25 109 ILE A N 1
ATOM 883 C CA . ILE A 1 109 ? -6.435 13.626 13.854 1.00 71.25 109 ILE A CA 1
ATOM 884 C C . ILE A 1 109 ? -6.196 14.999 13.231 1.00 71.25 109 ILE A C 1
ATOM 886 O O . ILE A 1 109 ? -6.891 15.382 12.289 1.00 71.25 109 ILE A O 1
ATOM 890 N N . GLY A 1 110 ? -5.169 15.714 13.699 1.00 76.50 110 GLY A N 1
ATOM 891 C CA . GLY A 1 110 ? -4.784 16.999 13.126 1.00 76.50 110 GLY A CA 1
ATOM 892 C C . GLY A 1 110 ? -4.391 16.900 11.648 1.00 76.50 110 GLY A C 1
ATOM 893 O O . GLY A 1 110 ? -4.633 17.839 10.892 1.00 76.50 110 GLY A O 1
ATOM 894 N N . PHE A 1 111 ? -3.819 15.775 11.213 1.00 73.75 111 PHE A N 1
ATOM 895 C CA . PHE A 1 111 ? -3.524 15.509 9.806 1.00 73.75 111 PHE A CA 1
ATOM 896 C C . PHE A 1 111 ? -4.799 15.303 8.979 1.00 73.75 111 PHE A C 1
ATOM 898 O O . PHE A 1 111 ? -4.961 15.966 7.955 1.00 73.75 111 PHE A O 1
ATOM 905 N N . PHE A 1 112 ? -5.728 14.456 9.430 1.00 66.94 112 PHE A N 1
ATOM 906 C CA . PHE A 1 112 ? -6.972 14.191 8.695 1.00 66.94 112 PHE A CA 1
ATOM 907 C C . PHE A 1 112 ? -7.905 15.406 8.635 1.00 66.94 112 PHE A C 1
ATOM 909 O O . PHE A 1 112 ? -8.554 15.615 7.617 1.00 66.94 112 PHE A O 1
ATOM 916 N N . GLN A 1 113 ? -7.906 16.271 9.653 1.00 70.50 113 GLN A N 1
ATOM 917 C CA . GLN A 1 113 ? -8.655 17.537 9.637 1.00 70.50 113 GLN A CA 1
ATOM 918 C C . GLN A 1 113 ? -8.066 18.603 8.694 1.00 70.50 113 GLN A C 1
ATOM 920 O O . GLN A 1 113 ? -8.713 19.613 8.422 1.00 70.50 113 GLN A O 1
ATOM 925 N N . ARG A 1 114 ? -6.826 18.422 8.219 1.00 68.38 114 ARG A N 1
ATOM 926 C CA . ARG A 1 114 ? -6.150 19.344 7.287 1.00 68.38 114 ARG A CA 1
ATOM 927 C C . ARG A 1 114 ? -6.279 18.927 5.825 1.00 68.38 114 ARG A C 1
ATOM 929 O O . ARG A 1 114 ? -5.860 19.691 4.955 1.00 68.38 114 ARG A O 1
ATOM 936 N N . ILE A 1 115 ? -6.806 17.737 5.553 1.00 60.91 115 ILE A N 1
ATOM 937 C CA . ILE A 1 115 ? -7.061 17.274 4.192 1.00 60.91 115 ILE A CA 1
ATOM 938 C C . ILE A 1 115 ? -8.454 17.792 3.790 1.00 60.91 115 ILE A C 1
ATOM 940 O O . ILE A 1 115 ? -9.405 17.529 4.523 1.00 60.91 115 ILE A O 1
ATOM 944 N N . PRO A 1 116 ? -8.563 18.582 2.705 1.00 55.09 116 PRO A N 1
ATOM 945 C CA . PRO A 1 116 ? -9.828 19.157 2.250 1.00 55.09 116 PRO A CA 1
ATOM 946 C C . PRO A 1 116 ? -10.804 18.116 1.693 1.00 55.09 116 PRO A C 1
ATOM 948 O O . PRO A 1 116 ? -10.335 17.087 1.153 1.00 55.09 116 PRO A O 1
#

Sequence (116 aa):
MANAHKKSNWLRKIKINEVWCTEENEIQESVAKAFQSLLSKPSDWHLSLAGLDFDRLGNEDAAKLEVAFSEEEVFLALCEQNGDKVPRLDEFTIAFWQFNKDFVKEECIGFFQRIP

Radius of gyration: 23.26 Å; chains: 1; bounding box: 53×34×50 Å

pLDDT: mean 76.68, std 12.06, range [46.09, 93.38]

Foldseek 3Di:
DPPPPPPPDDDQWDADPNDIDGDPVSVVVSVVVVVVVVVPPDPPVPPPCVPPDDDDDDPVVVVVVVDDDDLVRVLVVLVPPPDPDDDPPPNDDSVNCVVCVVVVSVVVVVVVVPPD

Organism: Vitis vinifera (NCBI:txid29760)

Secondary structure (DSSP, 8-state):
--GGG--------EEETTEEE-SHHHHHHHHHHHHHHHHHS--TTS---TT---PPPPHHHHHHHHSPPPHHHHHHHHHS--------TT---HHHHHHTHHHHHHHHHHHHTT--